Protein AF-A0A920TEU6-F1 (afdb_monomer_lite)

Structure (mmCIF, N/CA/C/O backbone):
data_AF-A0A920TEU6-F1
#
_entry.id   AF-A0A920TEU6-F1
#
loop_
_atom_site.group_PDB
_atom_site.id
_atom_site.type_symbol
_atom_site.label_atom_id
_atom_site.label_alt_id
_atom_site.label_comp_id
_atom_site.label_asym_id
_atom_site.label_entity_id
_atom_site.label_seq_id
_atom_site.pdbx_PDB_ins_code
_atom_site.Cartn_x
_atom_site.Cartn_y
_atom_site.Cartn_z
_atom_site.occupancy
_atom_site.B_iso_or_equiv
_atom_site.auth_seq_id
_atom_site.auth_comp_id
_atom_site.auth_asym_id
_atom_site.auth_atom_id
_atom_site.pdbx_PDB_model_num
ATOM 1 N N . MET A 1 1 ? -2.981 3.807 13.437 1.00 93.06 1 MET A N 1
ATOM 2 C CA . MET A 1 1 ? -1.530 3.924 13.073 1.00 93.06 1 MET A CA 1
ATOM 3 C C . MET A 1 1 ? -1.392 4.464 11.649 1.00 93.06 1 MET A C 1
ATOM 5 O O . MET A 1 1 ? -2.371 4.383 10.920 1.00 93.06 1 MET A O 1
ATOM 9 N N . ARG A 1 2 ? -0.224 4.979 11.231 1.00 92.69 2 ARG A N 1
ATOM 10 C CA . ARG A 1 2 ? 0.035 5.311 9.814 1.00 92.69 2 ARG A CA 1
ATOM 11 C C . ARG A 1 2 ? 0.394 4.053 9.026 1.00 92.69 2 ARG A C 1
ATOM 13 O O . ARG A 1 2 ? 1.260 3.298 9.462 1.00 92.69 2 ARG A O 1
ATOM 20 N N . ILE A 1 3 ? -0.265 3.836 7.891 1.00 94.12 3 ILE A N 1
ATOM 21 C CA . ILE A 1 3 ? -0.026 2.698 6.996 1.00 94.12 3 ILE A CA 1
ATOM 22 C C . ILE A 1 3 ? 0.269 3.232 5.594 1.00 94.12 3 ILE A C 1
ATOM 24 O O . ILE A 1 3 ? -0.515 4.000 5.040 1.00 94.12 3 ILE A O 1
ATOM 28 N N . LEU A 1 4 ? 1.404 2.816 5.031 1.00 94.75 4 LEU A N 1
ATOM 29 C CA . LEU A 1 4 ? 1.720 2.976 3.612 1.00 94.75 4 LEU A CA 1
ATOM 30 C C . LEU A 1 4 ? 1.300 1.698 2.881 1.00 94.75 4 LEU A C 1
ATOM 32 O O . LEU A 1 4 ? 1.775 0.616 3.227 1.00 94.75 4 LEU A O 1
ATOM 36 N N . PHE A 1 5 ? 0.430 1.819 1.881 1.00 95.00 5 PHE A N 1
ATOM 37 C CA . PHE A 1 5 ? -0.087 0.688 1.118 1.00 95.00 5 PHE A CA 1
ATOM 38 C C . PHE A 1 5 ? 0.403 0.742 -0.335 1.00 95.00 5 PHE A C 1
ATOM 40 O O . PHE A 1 5 ? 0.026 1.628 -1.102 1.00 95.00 5 PHE A O 1
ATOM 47 N N . LEU A 1 6 ? 1.260 -0.214 -0.704 1.00 94.81 6 LEU A N 1
ATOM 48 C CA . LEU A 1 6 ? 1.757 -0.408 -2.067 1.00 94.81 6 LEU A CA 1
ATOM 49 C C . LEU A 1 6 ? 0.836 -1.346 -2.859 1.00 94.81 6 LEU A C 1
ATOM 51 O O . LEU A 1 6 ? 0.534 -2.442 -2.386 1.00 94.81 6 LEU A O 1
ATOM 55 N N . GLY A 1 7 ? 0.414 -0.934 -4.057 1.00 95.50 7 GLY A N 1
ATOM 56 C CA . GLY A 1 7 ? -0.504 -1.706 -4.905 1.00 95.50 7 GLY A CA 1
ATOM 57 C C . GLY A 1 7 ? -1.979 -1.557 -4.514 1.00 95.50 7 GLY A C 1
ATOM 58 O O . GLY A 1 7 ? -2.747 -2.519 -4.576 1.00 95.50 7 GLY A O 1
ATOM 59 N N . ALA A 1 8 ? -2.369 -0.367 -4.053 1.00 96.44 8 ALA A N 1
ATOM 60 C CA . ALA A 1 8 ? -3.686 -0.083 -3.492 1.00 96.44 8 ALA A CA 1
ATOM 61 C C . ALA A 1 8 ? -4.845 -0.215 -4.499 1.00 96.44 8 ALA A C 1
ATOM 63 O O . ALA A 1 8 ? -5.987 -0.370 -4.068 1.00 96.44 8 ALA A O 1
ATOM 64 N N . ASN A 1 9 ? -4.578 -0.207 -5.811 1.00 94.81 9 ASN A N 1
ATOM 65 C CA . ASN A 1 9 ? -5.612 -0.407 -6.834 1.00 94.81 9 ASN A CA 1
ATOM 66 C C . ASN A 1 9 ? -5.761 -1.876 -7.253 1.00 94.81 9 ASN A C 1
ATOM 68 O O . ASN A 1 9 ? -6.587 -2.194 -8.110 1.00 94.81 9 ASN A O 1
ATOM 72 N N . GLY A 1 10 ? -4.974 -2.787 -6.672 1.00 92.75 10 GLY A N 1
ATOM 73 C CA . GLY A 1 10 ? -5.111 -4.218 -6.917 1.00 92.75 10 GLY A CA 1
ATOM 74 C C . GLY A 1 10 ? -6.471 -4.767 -6.468 1.00 92.75 10 GLY A C 1
ATOM 75 O O . GLY A 1 10 ? -7.209 -4.139 -5.713 1.00 92.75 10 GLY A O 1
ATOM 76 N N . MET A 1 11 ? -6.788 -5.999 -6.876 1.00 94.81 11 MET A N 1
ATOM 77 C CA . MET A 1 11 ? -8.095 -6.638 -6.622 1.00 94.81 11 MET A CA 1
ATOM 78 C C . MET A 1 11 ? -8.526 -6.646 -5.145 1.00 94.81 11 MET A C 1
ATOM 80 O O . MET A 1 11 ? -9.715 -6.577 -4.845 1.00 94.81 11 MET A O 1
ATOM 84 N N . LEU A 1 12 ? -7.566 -6.744 -4.221 1.00 95.62 12 LEU A N 1
ATOM 85 C CA . LEU A 1 12 ? -7.830 -6.736 -2.779 1.00 95.62 12 LEU A CA 1
ATOM 86 C C . LEU A 1 12 ? -7.843 -5.330 -2.168 1.00 95.62 12 LEU A C 1
ATOM 88 O O . LEU A 1 12 ? -8.321 -5.167 -1.047 1.00 95.62 12 LEU A O 1
ATOM 92 N N . GLY A 1 13 ? -7.344 -4.331 -2.893 1.00 94.44 13 GLY A N 1
ATOM 93 C CA . GLY A 1 13 ? -7.139 -2.966 -2.425 1.00 94.44 13 GLY A CA 1
ATOM 94 C C . GLY A 1 13 ? -8.364 -2.365 -1.738 1.00 94.44 13 GLY A C 1
ATOM 95 O O . GLY A 1 13 ? -8.272 -2.055 -0.550 1.00 94.44 13 GLY A O 1
ATOM 96 N N . PRO A 1 14 ? -9.535 -2.291 -2.401 1.00 94.81 14 PRO A N 1
ATOM 97 C CA . PRO A 1 14 ? -10.739 -1.706 -1.808 1.00 94.81 14 PRO A CA 1
ATOM 98 C C . PRO A 1 14 ? -11.174 -2.372 -0.496 1.00 94.81 14 PRO A C 1
ATOM 100 O O . PRO A 1 14 ? -11.591 -1.690 0.435 1.00 94.81 14 PRO A O 1
ATOM 103 N N . TYR A 1 15 ? -11.038 -3.697 -0.394 1.00 97.00 15 TYR A N 1
ATOM 104 C CA . TYR A 1 15 ? -11.428 -4.446 0.803 1.00 97.00 15 TYR A CA 1
ATOM 105 C C . TYR A 1 15 ? -10.469 -4.202 1.969 1.00 97.00 15 TYR A C 1
ATOM 107 O O . TYR A 1 15 ? -10.905 -4.046 3.106 1.00 97.00 15 TYR A O 1
ATOM 115 N N . VAL A 1 16 ? -9.165 -4.147 1.688 1.00 96.44 16 VAL A N 1
ATOM 116 C CA . VAL A 1 16 ? -8.145 -3.860 2.704 1.00 96.44 16 VAL A CA 1
ATOM 117 C C . VAL A 1 16 ? -8.242 -2.406 3.170 1.00 96.44 16 VAL A C 1
ATOM 119 O O . VAL A 1 16 ? -8.141 -2.152 4.365 1.00 96.44 16 VAL A O 1
ATOM 122 N N . ILE A 1 17 ? -8.494 -1.463 2.255 1.00 96.56 17 ILE A N 1
ATOM 123 C CA . ILE A 1 17 ? -8.724 -0.051 2.591 1.00 96.56 17 ILE A CA 1
ATOM 124 C C . ILE A 1 17 ? -9.930 0.070 3.525 1.00 96.56 17 ILE A C 1
ATOM 126 O O . ILE A 1 17 ? -9.786 0.618 4.613 1.00 96.56 17 ILE A O 1
ATOM 130 N N . ALA A 1 18 ? -11.077 -0.507 3.152 1.00 96.81 18 ALA A N 1
ATOM 131 C CA . ALA A 1 18 ? -12.292 -0.462 3.966 1.00 96.81 18 ALA A CA 1
ATOM 132 C C . ALA A 1 18 ? -12.101 -1.072 5.365 1.00 96.81 18 ALA A C 1
ATOM 134 O O . ALA A 1 18 ? -12.652 -0.570 6.337 1.00 96.81 18 ALA A O 1
ATOM 135 N N . ALA A 1 19 ? -11.305 -2.138 5.485 1.00 97.75 19 ALA A N 1
ATOM 136 C CA . ALA A 1 19 ? -11.048 -2.789 6.768 1.00 97.75 19 ALA A CA 1
ATOM 137 C C . ALA A 1 19 ? -10.128 -1.986 7.705 1.00 97.75 19 ALA A C 1
ATOM 139 O O . ALA A 1 19 ? -10.109 -2.255 8.903 1.00 97.75 19 ALA A O 1
ATOM 140 N N . LEU A 1 20 ? -9.332 -1.051 7.175 1.00 97.00 20 LEU A N 1
ATOM 141 C CA . LEU A 1 20 ? -8.308 -0.330 7.939 1.00 97.00 20 LEU A CA 1
ATOM 142 C C . LEU A 1 20 ? -8.612 1.164 8.108 1.00 97.00 20 LEU A C 1
ATOM 144 O O . LEU A 1 20 ? -8.060 1.791 9.010 1.00 97.00 20 LEU A O 1
ATOM 148 N N . GLU A 1 21 ? -9.445 1.754 7.251 1.00 96.69 21 GLU A N 1
ATOM 149 C CA . GLU A 1 21 ? -9.557 3.212 7.135 1.00 96.69 21 GLU A CA 1
ATOM 150 C C . GLU A 1 21 ? -10.155 3.935 8.347 1.00 96.69 21 GLU A C 1
ATOM 152 O O . GLU A 1 21 ? -9.891 5.125 8.518 1.00 96.69 21 GLU A O 1
ATOM 157 N N . ASP A 1 22 ? -10.917 3.243 9.194 1.00 97.44 22 ASP A N 1
ATOM 158 C CA . ASP A 1 22 ? -11.551 3.853 10.370 1.00 97.44 22 ASP A CA 1
ATOM 159 C C . ASP A 1 22 ? -10.604 3.950 11.580 1.00 97.44 22 ASP A C 1
ATOM 161 O O . ASP A 1 22 ? -10.778 4.803 12.451 1.00 97.44 22 ASP A O 1
ATOM 165 N N . GLU A 1 23 ? -9.567 3.109 11.634 1.00 97.69 23 GLU A N 1
ATOM 166 C CA . GLU A 1 23 ? -8.629 3.019 12.768 1.00 97.69 23 GLU A CA 1
ATOM 167 C C . GLU A 1 23 ? -7.205 3.488 12.408 1.00 97.69 23 GLU A C 1
ATOM 169 O O . GLU A 1 23 ? -6.330 3.689 13.268 1.00 97.69 23 GLU A O 1
ATOM 174 N N . HIS A 1 24 ? -6.941 3.672 11.113 1.00 96.19 24 HIS A N 1
ATOM 175 C CA . HIS A 1 24 ? -5.617 3.954 10.582 1.00 96.19 24 HIS A CA 1
ATOM 176 C C . HIS A 1 24 ? -5.634 5.097 9.571 1.00 96.19 24 HIS A C 1
ATOM 178 O O . HIS A 1 24 ? -6.550 5.253 8.774 1.00 96.19 24 HIS A O 1
ATOM 184 N N . GLN A 1 25 ? -4.552 5.876 9.566 1.00 95.25 25 GLN A N 1
ATOM 185 C CA . GLN A 1 25 ? -4.313 6.858 8.518 1.00 95.25 25 GLN A CA 1
ATOM 186 C C . GLN A 1 25 ? -3.611 6.155 7.360 1.00 95.25 25 GLN A C 1
ATOM 188 O O . GLN A 1 25 ? -2.499 5.640 7.525 1.00 95.25 25 GLN A O 1
ATOM 193 N N . LEU A 1 26 ? -4.264 6.130 6.202 1.00 95.88 26 LEU A N 1
ATOM 194 C CA . LEU A 1 26 ? -3.775 5.428 5.025 1.00 95.88 26 LEU A CA 1
ATOM 195 C C . LEU A 1 26 ? -3.126 6.404 4.042 1.00 95.88 26 LEU A C 1
ATOM 197 O O . LEU A 1 26 ? -3.671 7.467 3.747 1.00 95.88 26 LEU A O 1
ATOM 201 N N . ARG A 1 27 ? -1.974 6.000 3.509 1.00 95.62 27 ARG A N 1
ATOM 202 C CA . ARG A 1 27 ? -1.373 6.563 2.300 1.00 95.62 27 ARG A CA 1
ATOM 203 C C . ARG A 1 27 ? -1.301 5.456 1.262 1.00 95.62 27 ARG A C 1
ATOM 205 O O . ARG A 1 27 ? -0.678 4.420 1.497 1.00 95.62 27 ARG A O 1
ATOM 212 N N . LEU A 1 28 ? -1.969 5.668 0.143 1.00 96.56 28 LEU A N 1
ATOM 213 C CA . LEU A 1 28 ? -2.154 4.682 -0.911 1.00 96.56 28 LEU A CA 1
ATOM 214 C C . LEU A 1 28 ? -1.178 4.945 -2.052 1.00 96.56 28 LEU A C 1
ATOM 216 O O . LEU A 1 28 ? -0.880 6.095 -2.371 1.00 96.56 28 LEU A O 1
ATOM 220 N N . THR A 1 29 ? -0.701 3.883 -2.690 1.00 96.81 29 THR A N 1
ATOM 221 C CA . THR A 1 29 ? 0.104 3.993 -3.906 1.00 96.81 29 THR A CA 1
ATOM 222 C C . THR A 1 29 ? -0.217 2.877 -4.882 1.00 96.81 29 THR A C 1
ATOM 224 O O . THR A 1 29 ? -0.517 1.753 -4.474 1.00 96.81 29 THR A O 1
ATOM 227 N N . ASP A 1 30 ? -0.116 3.176 -6.168 1.00 97.06 30 ASP A N 1
ATOM 228 C CA . ASP A 1 30 ? -0.177 2.204 -7.255 1.00 97.06 30 ASP A CA 1
ATOM 229 C C . ASP A 1 30 ? 0.507 2.798 -8.492 1.00 97.06 30 ASP A C 1
ATOM 231 O O . ASP A 1 30 ? 0.690 4.015 -8.585 1.00 97.06 30 ASP A O 1
ATOM 235 N N . ILE A 1 31 ? 0.828 1.956 -9.473 1.00 96.94 31 ILE A N 1
ATOM 236 C CA . ILE A 1 31 ? 1.359 2.413 -10.762 1.00 96.94 31 ILE A CA 1
ATOM 237 C C . ILE A 1 31 ? 0.282 3.108 -11.608 1.00 96.94 31 ILE A C 1
ATOM 239 O O . ILE A 1 31 ? 0.595 3.876 -12.517 1.00 96.94 31 ILE A O 1
ATOM 243 N N . ASN A 1 32 ? -0.994 2.854 -11.314 1.00 96.12 32 ASN A N 1
ATOM 244 C CA . ASN A 1 32 ? -2.134 3.439 -12.011 1.00 96.12 32 ASN A CA 1
ATOM 245 C C . ASN A 1 32 ? -2.592 4.763 -11.379 1.00 96.12 32 ASN A C 1
ATOM 247 O O . ASN A 1 32 ? -2.193 5.124 -10.271 1.00 96.12 32 ASN A O 1
ATOM 251 N N . ASP A 1 33 ? -3.433 5.509 -12.096 1.00 96.25 33 ASP A N 1
ATOM 252 C CA . ASP A 1 33 ? -4.037 6.734 -11.563 1.00 96.25 33 ASP A CA 1
ATOM 253 C C . ASP A 1 33 ? -4.954 6.442 -10.369 1.00 96.25 33 ASP A C 1
ATOM 25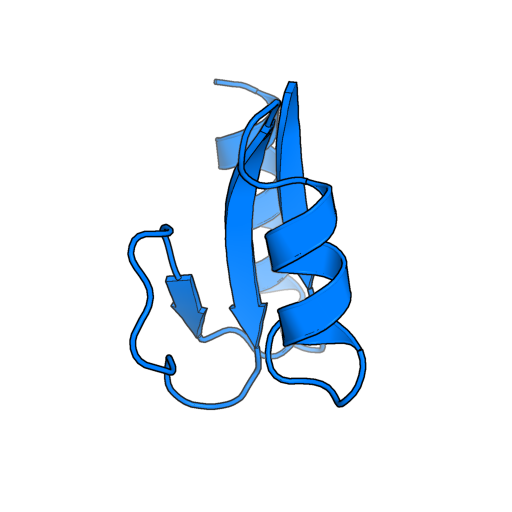5 O O . ASP A 1 33 ? -5.477 5.335 -10.217 1.00 96.25 33 ASP A O 1
ATOM 259 N N . ALA A 1 34 ? -5.125 7.446 -9.507 1.00 93.94 34 ALA A N 1
ATOM 260 C CA . ALA A 1 34 ? -5.936 7.312 -8.308 1.00 93.94 34 ALA A CA 1
ATOM 261 C C . ALA A 1 34 ? -7.404 7.027 -8.669 1.00 93.94 34 ALA A C 1
ATOM 263 O O . ALA A 1 34 ? -7.968 7.734 -9.512 1.00 93.94 34 ALA A O 1
ATOM 264 N N . PRO A 1 35 ? -8.058 6.053 -8.014 1.00 91.31 35 PRO A N 1
ATOM 265 C CA . PRO A 1 35 ? -9.510 6.003 -7.993 1.00 91.31 35 PRO A CA 1
ATOM 266 C C . PRO A 1 35 ? -10.050 7.189 -7.181 1.00 91.31 35 PRO A C 1
ATOM 268 O O . PRO A 1 35 ? -9.301 7.911 -6.519 1.00 91.31 35 PRO A O 1
ATOM 271 N N . GLU A 1 36 ? -11.368 7.378 -7.183 1.00 93.56 36 GLU A N 1
ATOM 272 C CA . GLU A 1 36 ? -11.991 8.303 -6.238 1.00 93.56 36 GLU A CA 1
ATOM 273 C C . GLU A 1 36 ? -11.719 7.818 -4.806 1.00 93.56 36 GLU A C 1
ATOM 275 O O . GLU A 1 36 ? -12.108 6.716 -4.417 1.00 93.56 36 GLU A O 1
ATOM 280 N N . THR A 1 37 ? -10.990 8.620 -4.032 1.00 93.75 37 THR A N 1
ATOM 281 C CA . THR A 1 37 ? -10.585 8.272 -2.672 1.00 93.75 37 THR A CA 1
ATOM 282 C C . THR A 1 37 ? -10.454 9.523 -1.813 1.00 93.75 37 THR A C 1
ATOM 284 O O . THR A 1 37 ? -10.048 10.583 -2.285 1.00 93.75 37 THR A O 1
ATOM 287 N N . LYS A 1 38 ? -10.795 9.388 -0.528 1.00 94.62 38 LYS A N 1
ATOM 288 C CA . LYS A 1 38 ? -10.561 10.413 0.505 1.00 94.62 38 LYS A CA 1
ATOM 289 C C . LYS A 1 38 ? -9.138 10.360 1.075 1.00 94.62 38 LYS A C 1
ATOM 291 O O . LYS A 1 38 ? -8.750 11.246 1.830 1.00 94.62 38 LYS A O 1
ATOM 296 N N . HIS A 1 39 ? -8.396 9.296 0.764 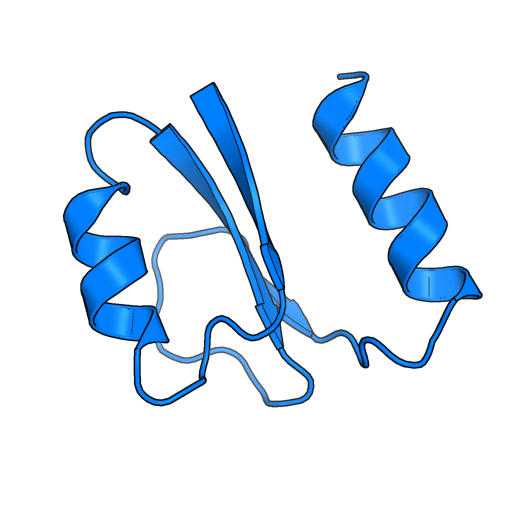1.00 96.12 39 HIS A N 1
ATOM 297 C CA . HIS A 1 39 ? -7.055 9.043 1.285 1.00 96.12 39 HIS A CA 1
ATOM 298 C C . HIS A 1 39 ? -5.994 9.735 0.438 1.00 96.12 39 HIS A C 1
ATOM 300 O O . HIS A 1 39 ? -6.185 9.958 -0.756 1.00 96.12 39 HIS A O 1
ATOM 306 N N . GLU A 1 40 ? -4.844 10.025 1.043 1.00 95.31 40 GLU A N 1
ATOM 307 C CA . GLU A 1 40 ? -3.684 10.466 0.273 1.00 95.31 40 GLU A CA 1
ATOM 308 C C . GLU A 1 40 ? -3.275 9.364 -0.709 1.00 95.31 40 GLU A C 1
ATOM 310 O O . GLU A 1 40 ? -3.162 8.195 -0.327 1.00 95.31 40 GLU A O 1
ATOM 315 N N . TYR A 1 41 ? -3.043 9.743 -1.964 1.00 96.69 41 TYR A N 1
ATOM 316 C CA . TYR A 1 41 ? -2.674 8.821 -3.026 1.00 96.69 41 TYR A CA 1
ATOM 317 C C . TYR A 1 41 ? -1.464 9.338 -3.795 1.00 96.69 41 TYR A C 1
ATOM 319 O O . TYR A 1 41 ? -1.458 10.477 -4.264 1.00 96.69 41 TYR A O 1
ATOM 327 N N . ILE A 1 42 ? -0.458 8.484 -3.969 1.00 95.62 42 ILE A N 1
ATOM 328 C CA . ILE A 1 42 ? 0.746 8.791 -4.741 1.00 95.62 42 ILE A CA 1
ATOM 329 C C . ILE A 1 42 ? 0.914 7.725 -5.817 1.00 95.62 42 ILE A C 1
ATOM 331 O O . ILE A 1 42 ? 1.090 6.545 -5.521 1.00 95.62 42 ILE A O 1
ATOM 335 N N . LYS A 1 43 ? 0.864 8.150 -7.082 1.00 96.56 43 LYS A N 1
ATOM 336 C CA . LYS A 1 43 ? 1.158 7.272 -8.214 1.00 96.56 43 LYS A CA 1
ATOM 337 C C . LYS A 1 43 ? 2.648 6.944 -8.204 1.00 96.56 43 LYS A C 1
ATOM 339 O O . LYS A 1 43 ? 3.472 7.851 -8.302 1.00 96.56 43 LYS A O 1
ATOM 344 N N . LEU A 1 44 ? 2.979 5.669 -8.060 1.00 95.62 44 LEU A N 1
ATOM 345 C CA . LEU A 1 44 ? 4.346 5.190 -7.903 1.00 95.62 44 LEU A CA 1
ATOM 346 C C . LEU A 1 44 ? 4.473 3.792 -8.504 1.00 95.62 44 LEU A C 1
ATOM 348 O O . LEU A 1 44 ? 3.688 2.897 -8.192 1.00 95.62 44 LEU A O 1
ATOM 352 N N . ASP A 1 45 ? 5.498 3.599 -9.327 1.00 95.50 45 ASP A N 1
ATOM 353 C CA . ASP A 1 45 ? 5.939 2.262 -9.701 1.00 95.50 45 ASP A CA 1
ATOM 354 C C . ASP A 1 45 ? 6.769 1.675 -8.551 1.00 95.50 45 ASP A C 1
ATOM 356 O O . ASP A 1 45 ? 7.755 2.264 -8.115 1.00 95.50 45 ASP A O 1
ATOM 360 N N . VAL A 1 46 ? 6.388 0.499 -8.055 1.00 93.19 46 VAL A N 1
ATOM 361 C CA . VAL A 1 46 ? 7.121 -0.194 -6.982 1.00 93.19 46 VAL A CA 1
ATOM 362 C C . VAL A 1 46 ? 8.530 -0.626 -7.402 1.00 93.19 46 VAL A C 1
ATOM 364 O O . VAL A 1 46 ? 9.352 -0.940 -6.542 1.00 93.19 46 VAL A O 1
ATOM 367 N N . LEU A 1 47 ? 8.813 -0.654 -8.708 1.00 95.31 47 LEU A N 1
ATOM 368 C CA . LEU A 1 47 ? 10.145 -0.904 -9.255 1.00 95.31 47 LEU A CA 1
ATOM 369 C C . LEU A 1 47 ? 11.039 0.347 -9.245 1.00 95.31 47 LEU A C 1
ATOM 371 O O . LEU A 1 47 ? 12.256 0.215 -9.386 1.00 95.31 47 LEU A O 1
ATOM 375 N N . ASP A 1 48 ? 10.474 1.541 -9.044 1.00 95.19 48 ASP A N 1
ATOM 376 C CA . ASP A 1 48 ? 11.231 2.780 -8.872 1.00 95.19 48 ASP A CA 1
ATOM 377 C C . ASP A 1 48 ? 11.757 2.890 -7.433 1.00 95.19 48 ASP A C 1
ATOM 379 O O . ASP A 1 48 ? 11.128 3.454 -6.534 1.00 95.19 48 ASP A O 1
ATOM 383 N N . LEU A 1 49 ? 12.946 2.331 -7.205 1.00 93.44 49 LEU A N 1
ATOM 384 C CA . LEU A 1 49 ? 13.608 2.357 -5.899 1.00 93.44 49 LEU A CA 1
ATOM 385 C C . LEU A 1 49 ? 13.887 3.782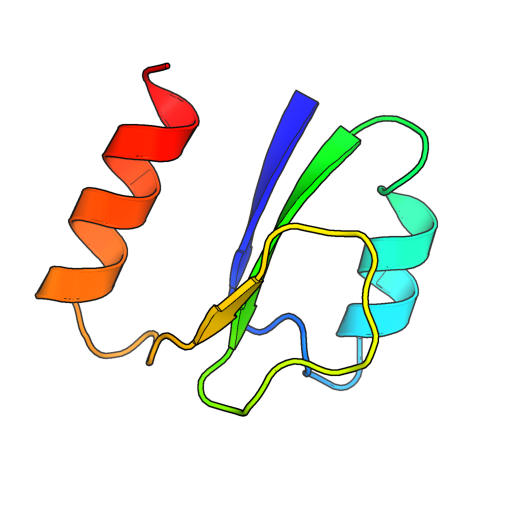 -5.401 1.00 93.44 49 LEU A C 1
ATOM 387 O O . LEU A 1 49 ? 13.848 4.017 -4.189 1.00 93.44 49 LEU A O 1
ATOM 391 N N . GLU A 1 50 ? 14.164 4.720 -6.310 1.00 93.31 50 GLU A N 1
ATOM 392 C CA . GLU A 1 50 ? 14.421 6.118 -5.959 1.00 93.31 50 GLU A CA 1
ATOM 393 C C . GLU A 1 50 ? 13.139 6.835 -5.530 1.00 93.31 50 GLU A C 1
ATOM 395 O O . GLU A 1 50 ? 13.209 7.732 -4.695 1.00 93.31 50 GLU A O 1
ATOM 400 N N . GLY A 1 51 ? 11.974 6.395 -6.007 1.00 90.38 51 GLY A N 1
ATOM 401 C CA . GLY A 1 51 ? 10.670 6.848 -5.523 1.00 90.38 51 GLY A CA 1
ATOM 402 C C . GLY A 1 51 ? 10.212 6.162 -4.226 1.00 90.38 51 GLY A C 1
ATOM 403 O O . GLY A 1 51 ? 9.733 6.824 -3.303 1.00 90.38 51 GLY A O 1
ATOM 404 N N . VAL A 1 52 ? 10.386 4.840 -4.104 1.00 91.44 52 VAL A N 1
ATOM 405 C CA . VAL A 1 52 ? 9.892 4.049 -2.955 1.00 91.44 52 VAL A CA 1
ATOM 406 C C . VAL A 1 52 ? 10.623 4.387 -1.651 1.00 91.44 52 VAL A C 1
ATOM 408 O O . VAL A 1 52 ? 9.990 4.519 -0.598 1.00 91.44 52 VAL A O 1
ATOM 411 N N . ILE A 1 53 ? 11.954 4.515 -1.686 1.00 91.25 53 ILE A N 1
ATOM 412 C CA . ILE A 1 53 ? 12.762 4.686 -0.467 1.00 91.25 53 ILE A CA 1
ATOM 413 C C . ILE A 1 53 ? 12.459 6.016 0.251 1.00 91.25 53 ILE A C 1
ATOM 415 O O . ILE A 1 53 ? 12.248 5.987 1.469 1.00 91.25 53 ILE A O 1
ATOM 419 N N . PRO A 1 54 ? 12.428 7.181 -0.426 1.00 90.75 54 PRO A N 1
ATOM 420 C CA . PRO A 1 54 ? 12.069 8.444 0.217 1.00 90.75 54 PRO A CA 1
ATOM 421 C C . PRO A 1 54 ? 10.641 8.433 0.752 1.00 90.75 54 PRO A C 1
ATOM 423 O O . PRO A 1 54 ? 10.425 8.825 1.898 1.00 90.75 54 PRO A O 1
ATOM 426 N N . LEU A 1 55 ? 9.693 7.893 -0.022 1.00 87.00 55 LEU A N 1
ATOM 427 C CA . LEU A 1 55 ? 8.288 7.837 0.368 1.00 87.00 55 LEU A CA 1
ATOM 428 C C . LEU A 1 55 ? 8.083 7.110 1.705 1.00 87.00 55 LEU A C 1
ATOM 430 O O . LEU A 1 55 ? 7.322 7.564 2.565 1.00 87.00 55 LEU A O 1
ATOM 434 N N . GLN A 1 56 ? 8.782 5.988 1.886 1.00 82.62 56 GLN A N 1
ATOM 435 C CA . GLN A 1 56 ? 8.761 5.220 3.127 1.00 82.62 56 GLN A CA 1
ATOM 436 C C . GLN A 1 56 ? 9.364 6.010 4.296 1.00 82.62 56 GLN A C 1
ATOM 438 O O . GLN A 1 56 ? 8.783 6.036 5.382 1.00 82.62 56 GLN A O 1
ATOM 443 N N . LYS A 1 57 ? 10.507 6.675 4.087 1.00 81.69 57 LYS A N 1
ATOM 444 C CA . LYS A 1 57 ? 11.187 7.451 5.134 1.00 81.69 57 LYS A CA 1
ATOM 445 C C . LYS A 1 57 ? 10.363 8.646 5.598 1.00 81.69 57 LYS A C 1
ATOM 447 O O . LYS A 1 57 ? 10.213 8.837 6.801 1.00 81.69 57 LYS A O 1
ATOM 452 N N . GLU A 1 58 ? 9.818 9.424 4.670 1.00 82.62 58 GLU A N 1
ATOM 453 C CA . GLU A 1 58 ? 9.055 10.636 4.982 1.00 82.62 58 GLU A CA 1
ATOM 454 C C . GLU A 1 58 ? 7.792 10.334 5.793 1.00 82.62 58 GLU A C 1
ATOM 456 O O . GLU A 1 58 ? 7.456 11.077 6.710 1.00 82.62 58 GLU A O 1
ATOM 461 N N . TRP A 1 59 ? 7.108 9.227 5.493 1.00 73.38 59 TRP A N 1
ATOM 462 C CA . TRP A 1 59 ? 5.834 8.894 6.138 1.00 73.38 59 TRP A CA 1
ATOM 463 C C . TRP A 1 59 ? 5.965 8.175 7.480 1.00 73.38 59 TRP A C 1
ATOM 465 O O . TRP A 1 59 ? 5.049 8.210 8.301 1.00 73.38 59 TRP A O 1
ATOM 475 N N . MET A 1 60 ? 7.075 7.464 7.684 1.00 69.19 60 MET A N 1
ATOM 476 C CA . MET A 1 60 ? 7.294 6.684 8.902 1.00 69.19 60 MET A CA 1
ATOM 477 C C . MET A 1 60 ? 8.077 7.443 9.979 1.00 69.19 60 MET A C 1
ATOM 479 O O . MET A 1 60 ? 8.018 7.040 11.140 1.00 69.19 60 MET A O 1
ATOM 483 N N . LEU A 1 61 ? 8.820 8.497 9.616 1.00 64.50 61 LEU A N 1
ATOM 484 C CA . LEU A 1 61 ? 9.682 9.255 10.538 1.00 64.50 61 LEU A CA 1
ATOM 485 C C . LEU A 1 61 ? 9.085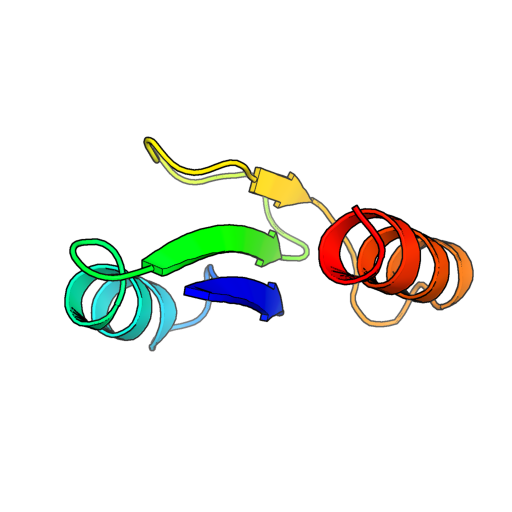 10.590 11.016 1.00 64.50 61 LEU A C 1
ATOM 487 O O . LEU A 1 61 ? 9.532 11.114 12.036 1.00 64.50 61 LEU A O 1
ATOM 491 N N . LEU A 1 62 ? 8.094 11.128 10.306 1.00 57.03 62 LEU A N 1
ATOM 492 C CA . LEU A 1 62 ? 7.150 12.147 10.793 1.00 57.03 62 LEU A CA 1
ATOM 493 C C . LEU A 1 62 ? 5.953 11.422 11.374 1.00 57.03 62 LEU A C 1
ATOM 495 O O . LEU A 1 62 ? 5.289 11.895 12.330 1.00 57.03 62 LEU A O 1
#

Radius of gyration: 11.23 Å; chains: 1; bounding box: 27×19×25 Å

Sequence (62 aa):
MRILFLGANGMLGPYVIAALEDEHQLRLTDINDAPETKHEYIKLDVLDLEGVIPLQKEWMLL

Foldseek 3Di:
DEDEEEQLVDPCNVVVCVVCVVPYQYEYEYCDDDDDDPHHYDYDDPVPPVVVPVVVCVRPVD

pLDDT: mean 92.43, std 7.85, range [57.03, 97.75]

Secondary structure (DSSP, 8-state):
-EEEEETTTSTTHHHHHHHHTTTSEEEEEESSPPPS-SSEEEE--TT-HHHHHHHHHHHHH-

=== Feature glossary ===
The record interleaves many kinds of information about one protein. Here is each kind framed as the question it answers.

Q: What known structures does this most resemble?
A: Structural nea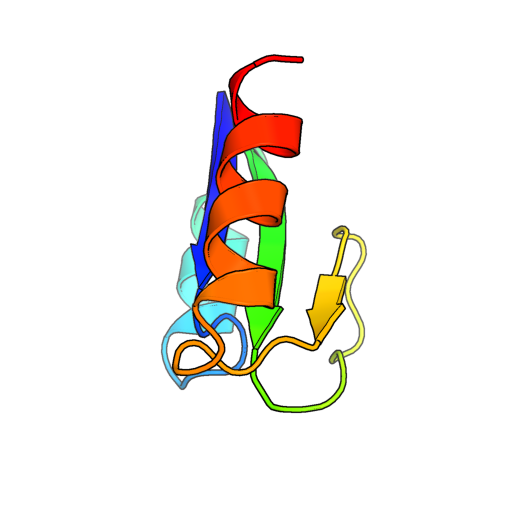rest neighbors (via Foldseek easy-search vs the PDB). Reported per hit: target PDB id, E-value, and alignment TM-score. A TM-score above ~0.5 is the conventional threshold for 'same fold'.

Q: Where is each backbone atom in 3D?
A: The mmCIF table is the protein's shape written out atom by atom. For each backbone N, Cα, C, and carbonyl O, it records an (x, y, z) coordinate triple in Å plus the residue type, chain letter, and residue number.

Q: What are the backbone torsion angles?
A: The φ/ψ torsion pair specifies the backbone conformation at each residue. φ rotates about the N–Cα bond, ψ about the Cα–C bond. Steric clashes forbid most of the (φ, ψ) plane — the allowed regions (α-helix basin, β-sheet basin, left-handed helix) are the Ramachandran-allowed regions.

Q: Which residues are buried vs exposed?
A: Solvent-accessible surface area (SASA) is the area in Å² traced out by the centre of a 1.4 Å probe sphere (a water molecule) rolled over the protein's van der Waals surface (Shrake–Rupley / Lee–Richards construction). Buried residues have near-zero SASA; fully exposed residues can exceed 200 Å². The total SASA scales roughly with the number of surface residues.

Q: How confident is the AlphaFold model at each residue?
A: pLDDT is the predicted lDDT-Cα score: AlphaFold's confidence that the local environment of each residue (all inter-atomic distances within 15 Å) is correctly placed. It is a per-residue number between 0 and 100, with higher meaning more reliable.

Q: What does the local fold look like, residue by residue?
A: 3Di is Foldseek's structural alphabet. Each residue is assigned one of twenty discrete states based on how its Cα sits relative to its spatial (not sequential) neighbors. Aligning 3Di strings finds structural homologs roughly as well as full 3D superposition, but orders of magnitude faster.

Q: How big and how compact is the whole molecule?
A: Radius of gyration (Rg) is the root-mean-square distance of Cα atoms from their centroid — a single number for overall size and compactness. A globular domain of N residues has Rg ≈ 2.2·N^0.38 Å; an extended or disordered chain has a much larger Rg. The Cα contact count is the number of residue pairs whose Cα atoms are within 8 Å and are more than four positions apart in sequence — a standard proxy for tertiary packing density. The bounding box is the smallest axis-aligned box enclosing all Cα atoms.

Q: Which residues are in helices, strands, or loops?
A: DSSP 8-state secondary structure assigns each residue one of H (α-helix), G (3₁₀-helix), I (π-helix), E (extended β-strand), B (isolated β-bridge), T (hydrogen-bonded turn), S (bend), or '-' (coil). The assignment is computed from backbone hydrogen-bond geometry via the Kabsch–Sander algorithm.

Q: How mobile is each atom in the crystal?
A: Crystallographic B-factors measure how much each atom's electron density is smeared out, in Å². They rise in mobile loops and surface residues and fall in the buried interior. In AlphaFold models this column is repurposed to hold pLDDT instead.

Q: What if only a Cα trace is available?
A: P-SEA three-state annotation labels each residue as helix, strand, or coil based purely on the geometry of the Cα trace. It serves as a fallback when the full backbone (and thus DSSP) is unavailable.

Q: What family and function is it annotated with?
A: Database cross-references. InterPro integrates a dozen domain/family signatu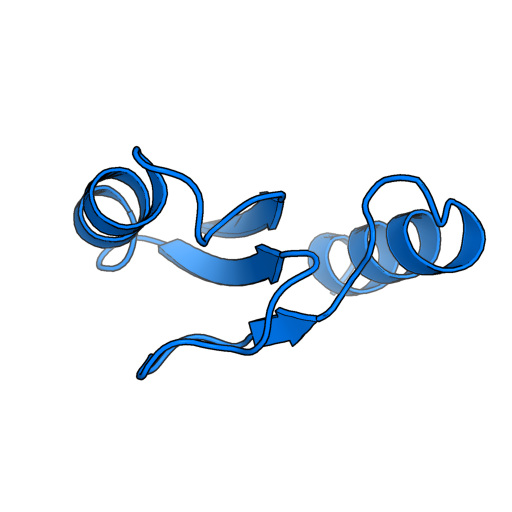re databases into unified entries with residue-range hits. GO terms attach function/process/location labels with evidence codes. CATH codes position the fold in a four-level structural taxonomy. Organism is the NCBI-taxonomy species name.

Q: Are the domains correctly placed relative to each other?
A: Predicted Aligned Error (PAE) is an AlphaFold confidence matrix: entry (i, j) is the expected error in the position of residue j, in ångströms, when the prediction is superimposed on the true structure at residue i. Low PAE within a block of residues means that block is internally rigid and well-predicted; high PAE between two blocks means their relative placement is uncertain even if each block individually is confident.

Q: What do the diagnostic plots show?
A: Three diagnostic plots accompany the record. The Cα contact map visualizes the tertiary structure as a 2D adjacency matrix (8 Å cutoff, sequence-local contacts suppressed). The Ramachandran plot shows the distribution of backbone (φ, ψ) torsions, with points in the α and β basins reflecting secondary structure content. The PAE plot shows AlphaFold's inter-residue confidence as a color matrix.

Q: What is the amino-acid chain?
A: Primary structure: the covalent order of the twenty standard amino acids along the backbone. Two proteins with the same sequence will (almost always) fold to the same structure; two with 30% identity often share a fold but not the details.

Q: What do the rendered images show?
A: The six renders are orthographic views along the three Cartesian axes in both directions. Representation (cartoon, sticks, or surface) and color scheme (sequence-rainbow or by-chain) vary across proteins so the training set covers all the common visualization conventions.